Protein AF-A0A1H5YKU5-F1 (afdb_monomer)

Sequence (105 aa):
MTMQFNPIFKSESGEYTALQKDQQIGLIFRHAEIKSGDLDQNVKSKHAFIVLNSEGEKIAEIAFSNWDFSPYAFQTPNGIYFPIVDQLWEDQVPNTRMDFSKINP

Structure (mmCIF, N/CA/C/O backbone):
data_AF-A0A1H5YKU5-F1
#
_entry.id   AF-A0A1H5YKU5-F1
#
loop_
_atom_site.group_PDB
_atom_site.id
_atom_site.type_symbol
_atom_site.label_atom_id
_atom_site.label_alt_id
_atom_site.label_comp_id
_atom_site.label_asym_id
_atom_site.label_entity_id
_atom_site.label_seq_id
_atom_site.pdbx_PDB_ins_code
_atom_site.Cartn_x
_atom_site.Cartn_y
_atom_site.Cartn_z
_atom_site.occupancy
_atom_site.B_iso_or_equiv
_atom_site.auth_seq_id
_atom_site.auth_comp_id
_atom_site.auth_asym_id
_atom_site.auth_atom_id
_atom_site.pdbx_PDB_model_num
ATOM 1 N N . MET A 1 1 ? 2.036 -12.040 -8.798 1.00 53.62 1 MET A N 1
ATOM 2 C CA . MET A 1 1 ? 2.682 -12.015 -7.466 1.00 53.62 1 MET A CA 1
ATOM 3 C C . MET A 1 1 ? 1.755 -11.263 -6.518 1.00 53.62 1 MET A C 1
ATOM 5 O O . MET A 1 1 ? 1.020 -10.410 -7.004 1.00 53.62 1 MET A O 1
ATOM 9 N N . THR A 1 2 ? 1.725 -11.608 -5.230 1.00 50.47 2 THR A N 1
ATOM 10 C CA . THR A 1 2 ? 0.767 -11.048 -4.260 1.00 50.47 2 THR A CA 1
ATOM 11 C C . THR A 1 2 ? 1.522 -10.568 -3.028 1.00 50.47 2 THR A C 1
ATOM 13 O O . THR A 1 2 ? 2.305 -11.334 -2.466 1.00 50.47 2 THR A O 1
ATOM 16 N N . MET A 1 3 ? 1.297 -9.321 -2.608 1.00 52.69 3 MET A N 1
ATOM 17 C CA . MET A 1 3 ? 1.915 -8.760 -1.404 1.00 52.69 3 MET A CA 1
ATOM 18 C C . MET A 1 3 ? 1.010 -9.001 -0.193 1.00 52.69 3 MET A C 1
ATOM 20 O O . MET A 1 3 ? -0.186 -8.708 -0.248 1.00 52.69 3 MET A O 1
ATOM 24 N N . GLN A 1 4 ? 1.572 -9.553 0.884 1.00 57.66 4 GLN A N 1
ATOM 25 C CA . GLN A 1 4 ? 0.831 -9.863 2.109 1.00 57.66 4 GLN A CA 1
ATOM 26 C C . GLN A 1 4 ? 1.047 -8.787 3.175 1.00 57.66 4 GLN A C 1
ATOM 28 O O . GLN A 1 4 ? 2.178 -8.379 3.433 1.00 57.66 4 GLN A O 1
ATOM 33 N N . PHE A 1 5 ? -0.041 -8.371 3.824 1.00 51.38 5 PHE A N 1
ATOM 34 C CA . PHE A 1 5 ? -0.013 -7.422 4.934 1.00 51.38 5 PHE A CA 1
ATOM 35 C C . PHE A 1 5 ? 0.544 -8.028 6.227 1.00 51.38 5 PHE A C 1
ATOM 37 O O . PHE A 1 5 ? 0.233 -9.171 6.572 1.00 51.38 5 PHE A O 1
ATOM 44 N N . ASN A 1 6 ? 1.318 -7.228 6.970 1.00 50.84 6 ASN A N 1
ATOM 45 C CA . ASN A 1 6 ? 1.777 -7.547 8.320 1.00 50.84 6 ASN A CA 1
ATOM 46 C C . ASN A 1 6 ? 1.154 -6.560 9.332 1.00 50.84 6 ASN A C 1
ATOM 48 O O . ASN A 1 6 ? 1.546 -5.396 9.368 1.00 50.84 6 ASN A O 1
ATOM 52 N N . PRO A 1 7 ? 0.206 -6.986 10.181 1.00 44.84 7 PRO A N 1
ATOM 53 C CA . PRO A 1 7 ? -0.488 -6.082 11.100 1.00 44.84 7 PRO A CA 1
ATOM 54 C C . PRO A 1 7 ? 0.376 -5.578 12.275 1.00 44.84 7 PRO A C 1
ATOM 56 O O . PRO A 1 7 ? -0.060 -4.692 13.004 1.00 44.84 7 PRO A O 1
ATOM 59 N N . ILE A 1 8 ? 1.595 -6.102 12.476 1.00 48.88 8 ILE A N 1
ATOM 60 C CA . ILE A 1 8 ? 2.419 -5.846 13.678 1.00 48.88 8 ILE A CA 1
ATOM 61 C C . ILE A 1 8 ? 3.703 -5.063 13.350 1.00 48.88 8 ILE A C 1
ATOM 63 O O . ILE A 1 8 ? 4.742 -5.254 13.981 1.00 48.88 8 ILE A O 1
ATOM 67 N N . PHE A 1 9 ? 3.681 -4.175 12.355 1.00 46.09 9 PHE A N 1
ATOM 68 C CA . PHE A 1 9 ? 4.813 -3.273 12.130 1.00 46.09 9 PHE A CA 1
ATOM 69 C C . PHE A 1 9 ? 4.644 -1.978 12.947 1.00 46.09 9 PHE A C 1
ATOM 71 O O . PHE A 1 9 ? 3.645 -1.265 12.824 1.00 46.09 9 PHE A O 1
ATOM 78 N N . LYS A 1 10 ? 5.614 -1.700 13.828 1.00 44.53 10 LYS A N 1
ATOM 79 C CA . LYS A 1 10 ? 5.779 -0.428 14.548 1.00 44.53 10 LYS A CA 1
ATOM 80 C C . LYS A 1 10 ? 7.000 0.279 13.963 1.00 44.53 10 LYS A C 1
ATOM 82 O O . LYS A 1 10 ? 8.120 -0.058 14.336 1.00 44.53 10 LYS A O 1
ATOM 87 N N . SER A 1 11 ? 6.799 1.223 13.048 1.00 51.69 11 SER A N 1
ATOM 88 C CA . SER A 1 11 ? 7.860 2.146 12.635 1.00 51.69 11 SER A CA 1
ATOM 89 C C . SER A 1 11 ? 7.831 3.404 13.505 1.00 51.69 11 SER A C 1
ATOM 91 O O . SER A 1 11 ? 6.765 3.914 13.850 1.00 51.69 11 SER A O 1
ATOM 93 N N . GLU A 1 12 ? 9.014 3.920 13.837 1.00 49.91 12 GLU A N 1
ATOM 94 C CA . GLU A 1 12 ? 9.193 5.330 14.185 1.00 49.91 12 GLU A CA 1
ATOM 95 C C . GLU A 1 12 ? 8.965 6.123 12.888 1.00 49.91 12 GLU A C 1
ATOM 97 O O . GLU A 1 12 ? 9.591 5.843 11.863 1.00 49.91 12 GLU A O 1
ATOM 102 N N . SER A 1 13 ? 7.953 6.987 12.854 1.00 50.53 13 SER A N 1
ATOM 103 C CA . SER A 1 13 ? 7.454 7.577 11.606 1.00 50.53 13 SER A CA 1
ATOM 104 C C . SER A 1 13 ? 8.337 8.729 11.117 1.00 50.53 13 SER A C 1
ATOM 106 O O . SER A 1 13 ? 8.630 9.638 11.893 1.00 50.53 13 SER A O 1
ATOM 108 N N . GLY A 1 14 ? 8.687 8.735 9.825 1.00 61.16 14 GLY A N 1
ATOM 109 C CA . GLY A 1 14 ? 9.157 9.935 9.121 1.00 61.16 14 GLY A CA 1
ATOM 110 C C . GLY A 1 14 ? 7.998 10.738 8.504 1.00 61.16 14 GLY A C 1
ATOM 111 O O . GLY A 1 14 ? 6.922 10.824 9.095 1.00 61.16 14 GLY A O 1
ATOM 112 N N . GLU A 1 15 ? 8.216 11.389 7.358 1.00 71.50 15 GLU A N 1
ATOM 113 C CA . GLU A 1 15 ? 7.244 12.319 6.756 1.00 71.50 15 GLU A CA 1
ATOM 114 C C . GLU A 1 15 ? 6.095 11.595 6.038 1.00 71.50 15 GLU A C 1
ATOM 116 O O . GLU A 1 15 ? 6.292 10.589 5.359 1.00 71.50 15 GLU A O 1
ATOM 121 N N . TYR A 1 16 ? 4.876 12.124 6.167 1.00 78.44 16 TYR A N 1
ATOM 122 C CA . TYR A 1 16 ? 3.717 11.649 5.412 1.00 78.44 16 TYR A CA 1
ATOM 123 C C . TYR A 1 16 ? 3.609 12.393 4.087 1.00 78.44 16 TYR A C 1
ATOM 125 O O . TYR A 1 16 ? 3.573 13.621 4.070 1.00 78.44 16 TYR A O 1
ATOM 133 N N . THR A 1 17 ? 3.485 11.648 2.998 1.00 76.75 17 THR A N 1
ATOM 134 C CA . THR A 1 17 ? 3.661 12.173 1.635 1.00 76.75 17 THR A CA 1
ATOM 135 C C . THR A 1 17 ? 2.413 12.040 0.772 1.00 76.75 17 THR A C 1
ATOM 137 O O . THR A 1 17 ? 2.188 12.878 -0.097 1.00 76.75 17 THR A O 1
ATOM 140 N N . ALA A 1 18 ? 1.564 11.038 1.018 1.00 79.75 18 ALA A N 1
ATOM 141 C CA . ALA A 1 18 ? 0.311 10.877 0.284 1.00 79.75 18 ALA A CA 1
ATOM 142 C C . ALA A 1 18 ? -0.804 10.264 1.138 1.00 79.75 18 ALA A C 1
ATOM 144 O O . ALA A 1 18 ? -0.559 9.493 2.069 1.00 79.75 18 ALA A O 1
ATOM 145 N N . LEU A 1 19 ? -2.047 10.599 0.789 1.00 85.31 19 LEU A N 1
ATOM 146 C CA . LEU A 1 19 ? -3.260 10.038 1.374 1.00 85.31 19 LEU A CA 1
ATOM 147 C C . LEU A 1 19 ? -4.261 9.745 0.255 1.00 85.31 19 LEU A C 1
ATOM 149 O O . LEU A 1 19 ? -4.613 10.637 -0.514 1.00 85.31 19 LEU A O 1
ATOM 153 N N . GLN A 1 20 ? -4.740 8.509 0.184 1.00 84.69 20 GLN A N 1
ATOM 154 C CA . GLN A 1 20 ? -5.661 8.051 -0.846 1.00 84.69 20 GLN A CA 1
ATOM 155 C C . GLN A 1 20 ? -6.774 7.223 -0.214 1.00 84.69 20 GLN A C 1
ATOM 157 O O . GLN A 1 20 ? -6.515 6.246 0.478 1.00 84.69 20 GLN A O 1
ATOM 162 N N . LYS A 1 21 ? -8.029 7.590 -0.470 1.00 84.12 21 LYS A N 1
ATOM 163 C CA . LYS A 1 21 ? -9.186 6.782 -0.074 1.00 84.12 21 LYS A CA 1
ATOM 164 C C . LYS A 1 21 ? -9.581 5.861 -1.219 1.00 84.12 21 LYS A C 1
ATOM 166 O O . LYS A 1 21 ? -9.674 6.301 -2.363 1.00 84.12 21 LYS A O 1
ATOM 171 N N . ASP A 1 22 ? -9.823 4.599 -0.913 1.00 78.94 22 ASP A N 1
ATOM 172 C CA . ASP A 1 22 ? -10.482 3.668 -1.813 1.00 78.94 22 ASP A CA 1
ATOM 173 C C . ASP A 1 22 ? -11.998 3.808 -1.693 1.00 78.94 22 ASP A C 1
ATOM 175 O O . ASP A 1 22 ? -12.577 3.705 -0.610 1.00 78.94 22 ASP A O 1
ATOM 179 N N . GLN A 1 23 ? -12.638 4.115 -2.819 1.00 78.44 23 GLN A N 1
ATOM 180 C CA . GLN A 1 23 ? -14.079 4.358 -2.866 1.00 78.44 23 GLN A CA 1
ATOM 181 C C . GLN A 1 23 ? -14.904 3.066 -2.906 1.00 78.44 23 GLN A C 1
ATOM 183 O O . GLN A 1 23 ? -16.103 3.118 -2.650 1.00 78.44 23 GLN A O 1
ATOM 188 N N . GLN A 1 24 ? -14.290 1.925 -3.223 1.00 76.88 24 GLN A N 1
ATOM 189 C CA . GLN A 1 24 ? -14.974 0.644 -3.387 1.00 76.88 24 GLN A CA 1
ATOM 190 C C . GLN A 1 24 ? -14.981 -0.169 -2.095 1.00 76.88 24 GLN A C 1
ATOM 192 O O . GLN A 1 24 ? -16.026 -0.678 -1.704 1.00 76.88 24 GLN A O 1
ATOM 197 N N . ILE A 1 25 ? -13.833 -0.268 -1.423 1.00 76.44 25 ILE A N 1
ATOM 198 C CA . ILE A 1 25 ? -13.678 -1.016 -0.166 1.00 76.44 25 ILE A CA 1
ATOM 199 C C . ILE A 1 25 ? -13.656 -0.112 1.071 1.00 76.44 25 ILE A C 1
ATOM 201 O O . ILE A 1 25 ? -13.605 -0.607 2.192 1.00 76.44 25 ILE A O 1
ATOM 205 N N . GLY A 1 26 ? -13.691 1.213 0.895 1.00 81.38 26 GLY A N 1
ATOM 206 C CA . GLY A 1 26 ? -13.790 2.175 1.997 1.00 81.38 26 GLY A CA 1
ATOM 207 C C . GLY A 1 26 ? -12.521 2.330 2.842 1.00 81.38 26 GLY A C 1
ATOM 208 O O . GLY A 1 26 ? -12.557 3.037 3.850 1.00 81.38 26 GLY A O 1
ATOM 209 N N . LEU A 1 27 ? -11.410 1.709 2.437 1.00 84.38 27 LEU A N 1
ATOM 210 C CA . LEU A 1 27 ? -10.122 1.806 3.120 1.00 84.38 27 LEU A CA 1
ATOM 211 C C . LEU A 1 27 ? -9.385 3.096 2.758 1.00 84.38 27 LEU A C 1
ATOM 213 O O . LEU A 1 27 ? -9.558 3.660 1.679 1.00 84.38 27 LEU A O 1
ATOM 217 N N . ILE A 1 28 ? -8.523 3.551 3.658 1.00 86.69 28 ILE A N 1
ATOM 218 C CA . ILE A 1 28 ? -7.679 4.726 3.459 1.00 86.69 28 ILE A CA 1
ATOM 219 C C . ILE A 1 28 ? -6.220 4.283 3.489 1.00 86.69 28 ILE A C 1
ATOM 221 O O . ILE A 1 28 ? -5.778 3.617 4.417 1.00 86.69 28 ILE A O 1
ATOM 225 N N . PHE A 1 29 ? -5.462 4.688 2.480 1.00 84.38 29 PHE A N 1
ATOM 226 C CA . PHE A 1 29 ? -4.045 4.409 2.316 1.00 84.38 29 PHE A CA 1
ATOM 227 C C . PHE A 1 29 ? -3.270 5.680 2.580 1.00 84.38 29 PHE A C 1
ATOM 229 O O . PHE A 1 29 ? -3.486 6.702 1.930 1.00 84.38 29 PHE A O 1
ATOM 236 N N . ARG A 1 30 ? -2.352 5.619 3.532 1.00 85.94 30 ARG A N 1
ATOM 237 C CA . ARG A 1 30 ? -1.443 6.712 3.833 1.00 85.94 30 ARG A CA 1
ATOM 238 C C . ARG A 1 30 ? -0.026 6.263 3.541 1.00 85.94 30 ARG A C 1
ATOM 240 O O . ARG A 1 30 ? 0.446 5.291 4.124 1.00 85.94 30 ARG A O 1
ATOM 247 N N . HIS A 1 31 ? 0.636 6.968 2.636 1.00 85.56 31 HIS A N 1
ATOM 248 C CA . HIS A 1 31 ? 2.048 6.763 2.350 1.00 85.56 31 HIS A CA 1
ATOM 249 C C . HIS A 1 31 ? 2.888 7.539 3.365 1.00 85.56 31 HIS A C 1
ATOM 251 O O . HIS A 1 31 ? 2.604 8.703 3.670 1.00 85.56 31 HIS A O 1
ATOM 257 N N . ALA A 1 32 ? 3.896 6.867 3.906 1.00 82.06 32 ALA A N 1
ATOM 258 C CA . ALA A 1 32 ? 4.884 7.433 4.804 1.00 82.06 32 ALA A CA 1
ATOM 259 C C . ALA A 1 32 ? 6.290 7.113 4.293 1.00 82.06 32 ALA A C 1
ATOM 261 O O . ALA A 1 32 ? 6.571 5.993 3.862 1.00 82.06 32 ALA A O 1
ATOM 262 N N . GLU A 1 33 ? 7.181 8.089 4.376 1.00 80.38 33 GLU A N 1
ATOM 263 C CA . GLU A 1 33 ? 8.616 7.896 4.223 1.00 80.38 33 GLU A CA 1
ATOM 264 C C . GLU A 1 33 ? 9.227 7.721 5.605 1.00 80.38 33 GLU A C 1
ATOM 266 O O . GLU A 1 33 ? 9.105 8.583 6.471 1.00 80.38 33 GLU A O 1
ATOM 271 N N . ILE A 1 34 ? 9.880 6.591 5.838 1.00 74.94 34 ILE A N 1
ATOM 272 C CA . ILE A 1 34 ? 10.553 6.294 7.095 1.00 74.94 34 ILE A CA 1
ATOM 273 C C . ILE A 1 34 ? 11.974 6.833 6.968 1.00 74.94 34 ILE A C 1
ATOM 275 O O . ILE A 1 34 ? 12.822 6.249 6.288 1.00 74.94 34 ILE A O 1
ATOM 279 N N . LYS A 1 35 ? 12.236 7.962 7.633 1.00 63.38 35 LYS A N 1
ATOM 280 C CA . LYS A 1 35 ? 13.593 8.498 7.753 1.00 63.38 35 LYS A CA 1
ATOM 281 C C . LYS A 1 35 ? 14.413 7.507 8.576 1.00 63.38 35 LYS A C 1
ATOM 283 O O . LYS A 1 35 ? 14.044 7.168 9.697 1.00 63.38 35 LYS A O 1
ATOM 288 N N . SER A 1 36 ? 15.501 7.005 8.000 1.00 58.03 36 SER A N 1
ATOM 289 C CA . SER A 1 36 ? 16.448 6.113 8.667 1.00 58.03 36 SER A CA 1
ATOM 290 C C . SER A 1 36 ? 17.158 6.889 9.778 1.00 58.03 36 SER A C 1
ATOM 292 O O . SER A 1 36 ? 18.173 7.531 9.532 1.00 58.03 36 SER A O 1
ATOM 294 N N . GLY A 1 37 ? 16.579 6.879 10.980 1.00 49.78 37 GLY A N 1
ATOM 295 C CA . GLY A 1 37 ? 17.077 7.648 12.121 1.00 49.78 37 GLY A CA 1
ATOM 296 C C . GLY A 1 37 ? 18.470 7.239 12.601 1.00 49.78 37 GLY A C 1
ATOM 297 O O . GLY A 1 37 ? 19.169 8.092 13.113 1.00 49.78 37 GLY A O 1
ATOM 298 N N . ASP A 1 38 ? 18.888 5.984 12.400 1.00 44.94 38 ASP A N 1
ATOM 299 C CA . ASP A 1 38 ? 20.211 5.475 12.822 1.00 44.94 38 ASP A CA 1
ATOM 300 C C . ASP A 1 38 ? 20.571 4.123 12.159 1.00 44.94 38 ASP A C 1
ATOM 302 O O . ASP A 1 38 ? 21.376 3.335 12.655 1.00 44.94 38 ASP A O 1
ATOM 306 N N . LEU A 1 39 ? 19.944 3.795 11.028 1.00 46.25 39 LEU A N 1
ATOM 307 C CA . LEU A 1 39 ? 20.166 2.523 10.337 1.00 46.25 39 LEU A CA 1
ATOM 308 C C . LEU A 1 39 ? 21.088 2.760 9.148 1.00 46.25 39 LEU A C 1
ATOM 310 O O . LEU A 1 39 ? 20.690 3.487 8.247 1.00 46.25 39 LEU A O 1
ATOM 314 N N . ASP A 1 40 ? 22.283 2.159 9.214 1.00 42.31 40 ASP A N 1
ATOM 315 C CA . ASP A 1 40 ? 23.304 1.955 8.173 1.00 42.31 40 ASP A CA 1
ATOM 316 C C . ASP A 1 40 ? 23.099 2.741 6.867 1.00 42.31 40 ASP A C 1
ATOM 318 O O . ASP A 1 40 ? 22.100 2.566 6.179 1.00 42.31 40 ASP A O 1
ATOM 322 N N . GLN A 1 41 ? 24.107 3.493 6.419 1.00 47.81 41 GLN A N 1
ATOM 323 C CA . GLN A 1 41 ? 24.076 4.263 5.157 1.00 47.81 41 GLN A CA 1
ATOM 324 C C . GLN A 1 41 ? 23.802 3.417 3.886 1.00 47.81 41 GLN A C 1
ATOM 326 O O . GLN A 1 41 ? 23.636 3.966 2.801 1.00 47.81 41 GLN A O 1
ATOM 331 N N . ASN A 1 42 ? 23.715 2.090 4.019 1.00 47.03 42 ASN A N 1
ATOM 332 C CA . ASN A 1 42 ? 23.297 1.138 2.989 1.00 47.03 42 ASN A CA 1
ATOM 333 C C . ASN A 1 42 ? 21.793 0.786 3.017 1.00 47.03 42 ASN A C 1
ATOM 335 O O . ASN A 1 42 ? 21.328 -0.022 2.209 1.00 47.03 42 ASN A O 1
ATOM 339 N N . VAL A 1 43 ? 21.008 1.345 3.942 1.00 48.34 43 VAL A N 1
ATOM 340 C CA . VAL A 1 43 ? 19.578 1.060 4.069 1.00 48.34 43 VAL A CA 1
ATOM 341 C C . VAL A 1 43 ? 18.793 1.990 3.149 1.00 48.34 43 VAL A C 1
ATOM 343 O O . VAL A 1 43 ? 18.495 3.135 3.472 1.00 48.34 43 VAL A O 1
ATOM 346 N N . LYS A 1 44 ? 18.468 1.430 1.981 1.00 53.44 44 LYS A N 1
ATOM 347 C CA . LYS A 1 44 ? 17.416 1.828 1.035 1.00 53.44 44 LYS A CA 1
ATOM 348 C C . LYS A 1 44 ? 16.290 2.627 1.708 1.00 53.44 44 LYS A C 1
ATOM 350 O O . LYS A 1 44 ? 15.819 2.212 2.768 1.00 53.44 44 LYS A O 1
ATOM 355 N N . SER A 1 45 ? 15.800 3.689 1.062 1.00 58.56 45 SER A N 1
ATOM 356 C CA . SER A 1 45 ? 14.627 4.439 1.528 1.00 58.56 45 SER A CA 1
ATOM 357 C C . SER A 1 45 ? 13.505 3.471 1.901 1.00 58.56 45 SER A C 1
ATOM 359 O O . SER A 1 45 ? 13.024 2.698 1.064 1.00 58.56 45 SER A O 1
ATOM 361 N N . LYS A 1 46 ? 13.149 3.458 3.188 1.00 73.88 46 LYS A N 1
ATOM 362 C CA . LYS A 1 46 ? 12.054 2.648 3.712 1.00 73.88 46 LYS A CA 1
ATOM 363 C C . LYS A 1 46 ? 10.793 3.481 3.593 1.00 73.88 46 LYS A C 1
ATOM 365 O O . LYS A 1 46 ? 10.695 4.557 4.164 1.00 73.88 46 LYS A O 1
ATOM 370 N N . HIS A 1 47 ? 9.837 2.988 2.838 1.00 80.25 47 HIS A N 1
ATOM 371 C CA . HIS A 1 47 ? 8.510 3.558 2.736 1.00 80.25 47 HIS A CA 1
ATOM 372 C C . HIS A 1 47 ? 7.533 2.655 3.475 1.00 80.25 47 HIS A C 1
ATOM 374 O O . H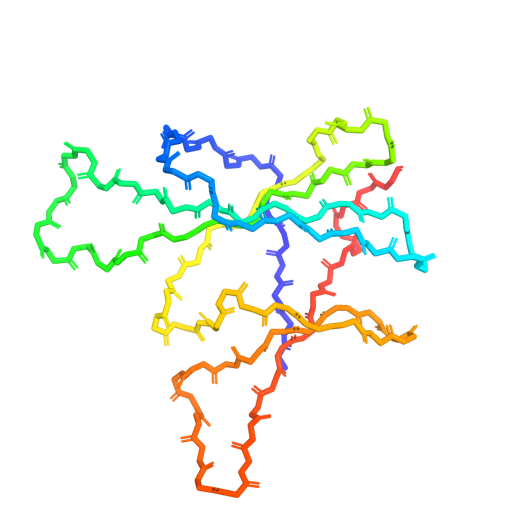IS A 1 47 ? 7.817 1.478 3.702 1.00 80.25 47 HIS A O 1
ATOM 380 N N . ALA A 1 48 ? 6.37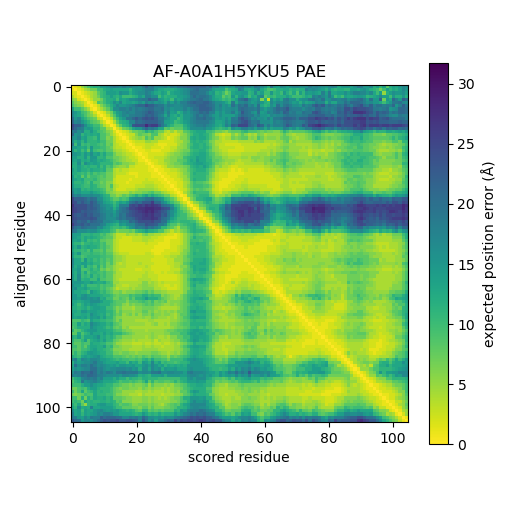8 3.193 3.842 1.00 80.31 48 ALA A N 1
ATOM 381 C CA . ALA A 1 48 ? 5.287 2.393 4.355 1.00 80.31 48 ALA A CA 1
ATOM 382 C C . ALA A 1 48 ? 3.933 2.840 3.812 1.00 80.31 48 ALA A C 1
ATOM 384 O O . ALA A 1 48 ? 3.694 4.029 3.596 1.00 80.31 48 ALA A O 1
ATOM 385 N N . PHE A 1 49 ? 3.040 1.872 3.615 1.00 81.75 49 PHE A N 1
ATOM 386 C CA . PHE A 1 49 ? 1.611 2.110 3.478 1.00 81.75 49 PHE A CA 1
ATOM 387 C C . PHE A 1 49 ? 0.931 1.767 4.785 1.00 81.75 49 PHE A C 1
ATOM 389 O O . PHE A 1 49 ? 0.919 0.612 5.206 1.00 81.75 49 PHE A O 1
ATOM 396 N N . ILE A 1 50 ? 0.336 2.774 5.402 1.00 85.19 50 ILE A N 1
ATOM 397 C CA . ILE A 1 50 ? -0.554 2.609 6.538 1.00 85.19 50 ILE A CA 1
ATOM 398 C C . ILE A 1 50 ? -1.965 2.480 5.979 1.00 85.19 50 ILE A C 1
ATOM 400 O O . ILE A 1 50 ? -2.412 3.336 5.213 1.00 85.19 50 ILE A O 1
ATOM 404 N N . VAL A 1 51 ? -2.653 1.411 6.361 1.00 84.38 51 VAL A N 1
ATOM 405 C CA . VAL A 1 51 ? -4.041 1.170 5.972 1.00 84.38 51 VAL A CA 1
ATOM 406 C C . VAL A 1 51 ? -4.931 1.487 7.150 1.00 84.38 51 VAL A C 1
ATOM 408 O O . VAL A 1 51 ? -4.737 0.957 8.247 1.00 84.38 51 VAL A O 1
ATOM 411 N N . LEU A 1 52 ? -5.896 2.362 6.903 1.00 86.50 52 LEU A N 1
ATOM 412 C CA . LEU A 1 52 ? -6.906 2.764 7.860 1.00 86.50 52 LEU A CA 1
ATOM 413 C C . LEU A 1 52 ? -8.283 2.290 7.393 1.00 86.50 52 LEU A C 1
ATOM 415 O O . LEU A 1 52 ? -8.549 2.229 6.188 1.00 86.50 52 LEU A O 1
ATOM 419 N N . ASN A 1 53 ? -9.164 1.987 8.341 1.00 87.50 53 ASN A N 1
ATOM 420 C CA . ASN A 1 53 ? -10.585 1.803 8.058 1.00 87.50 53 ASN A CA 1
ATOM 421 C C . ASN A 1 53 ? -11.276 3.160 7.797 1.00 87.50 53 ASN A C 1
ATOM 423 O O . ASN A 1 53 ? -10.651 4.226 7.825 1.00 87.50 53 ASN A O 1
ATOM 427 N N . SER A 1 54 ? -12.586 3.136 7.542 1.00 85.38 54 SER A N 1
ATOM 428 C CA . SER A 1 54 ? -13.380 4.346 7.289 1.00 85.38 54 SER A CA 1
ATOM 429 C C . SER A 1 54 ? -13.461 5.30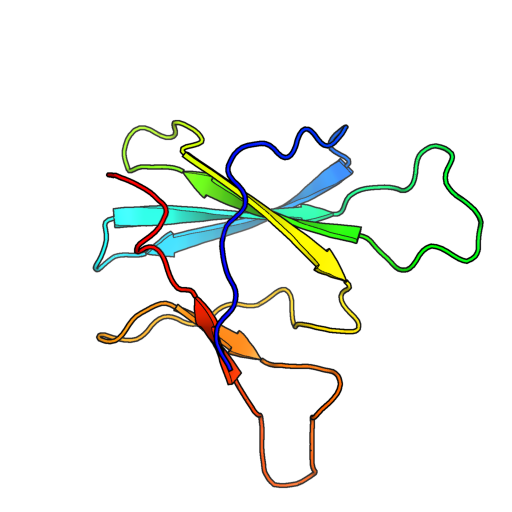4 8.480 1.00 85.38 54 SER A C 1
ATOM 431 O O . SER A 1 54 ? -13.795 6.473 8.291 1.00 85.38 54 SER A O 1
ATOM 433 N N . GLU A 1 55 ? -13.159 4.819 9.683 1.00 89.12 55 GLU A N 1
ATOM 434 C CA . GLU A 1 55 ? -13.141 5.586 10.932 1.00 89.12 55 GLU A CA 1
ATOM 435 C C . GLU A 1 55 ? -11.761 6.213 11.200 1.00 89.12 55 GLU A C 1
ATOM 437 O O . GLU A 1 55 ? -11.600 7.012 12.120 1.00 89.12 55 GLU A O 1
ATOM 442 N N . GLY A 1 56 ? -10.767 5.916 10.353 1.00 84.06 56 GLY A N 1
ATOM 443 C CA . GLY A 1 56 ? -9.399 6.412 10.484 1.00 84.06 56 GLY A CA 1
ATOM 444 C C . GLY A 1 56 ? -8.526 5.578 11.422 1.00 84.06 56 GLY A C 1
ATOM 445 O O . GLY A 1 56 ? -7.383 5.958 11.683 1.00 84.06 56 GLY A O 1
ATOM 446 N N . GLU A 1 57 ? -9.019 4.438 11.904 1.00 87.75 57 GLU A N 1
ATOM 447 C CA . GLU A 1 57 ? -8.244 3.526 12.735 1.00 87.75 57 GLU A CA 1
ATOM 448 C C . GLU A 1 57 ? -7.262 2.737 11.878 1.00 87.75 57 GLU A C 1
ATOM 450 O O . GLU A 1 57 ? -7.618 2.194 10.831 1.00 87.75 57 GLU A O 1
ATOM 455 N N . LYS A 1 58 ? -6.014 2.646 12.336 1.00 85.56 58 LYS A N 1
ATOM 456 C CA . LYS A 1 58 ? -4.984 1.849 11.673 1.00 85.56 58 LYS A CA 1
ATOM 457 C C . LYS A 1 58 ? -5.280 0.363 11.843 1.00 85.56 58 LYS A C 1
ATOM 459 O O . LYS A 1 58 ? -5.181 -0.160 12.948 1.00 85.56 58 LYS A O 1
ATOM 464 N 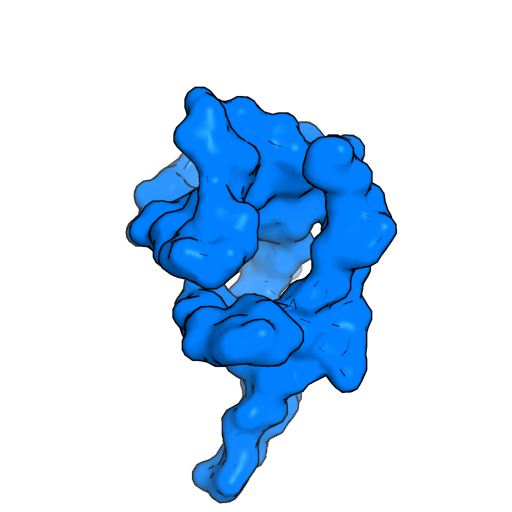N . ILE A 1 59 ? -5.528 -0.314 10.727 1.00 84.31 59 ILE A N 1
ATOM 465 C CA . ILE A 1 59 ? -5.776 -1.760 10.690 1.00 84.31 59 ILE A CA 1
ATOM 466 C C . ILE A 1 59 ? -4.569 -2.548 10.174 1.00 84.31 59 ILE A C 1
ATOM 468 O O . ILE A 1 59 ? -4.435 -3.733 10.474 1.00 84.31 59 ILE A O 1
ATOM 472 N N . ALA A 1 60 ? -3.662 -1.908 9.424 1.00 79.56 60 ALA A N 1
ATOM 473 C CA . ALA A 1 60 ? -2.435 -2.552 8.965 1.00 79.56 60 ALA A CA 1
ATOM 474 C C . ALA A 1 60 ? -1.332 -1.558 8.570 1.00 79.56 60 ALA A C 1
ATOM 476 O O . ALA A 1 60 ? -1.575 -0.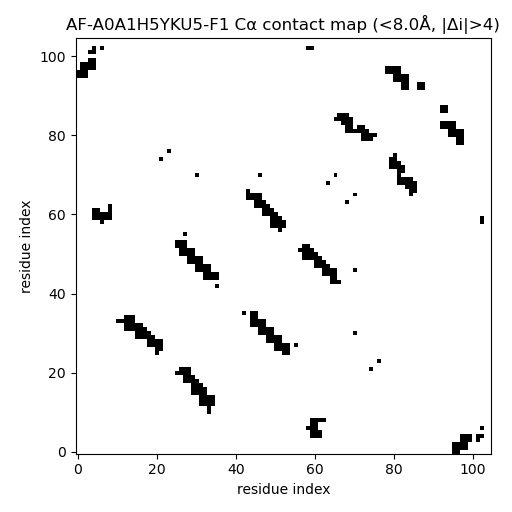366 8.375 1.00 79.56 60 ALA A O 1
ATOM 477 N N . GLU A 1 61 ? -0.108 -2.067 8.417 1.00 79.69 61 GLU A N 1
ATOM 478 C CA . GLU A 1 61 ? 1.018 -1.341 7.831 1.00 79.69 61 GLU A CA 1
ATOM 479 C C . GLU A 1 61 ? 1.881 -2.282 6.983 1.00 79.69 61 GLU A C 1
ATOM 481 O O . GLU A 1 61 ? 2.146 -3.416 7.372 1.00 79.69 61 GLU A O 1
ATOM 486 N N . ILE A 1 62 ? 2.334 -1.818 5.822 1.00 77.06 62 ILE A N 1
ATOM 487 C CA . ILE A 1 62 ? 3.332 -2.516 5.008 1.00 77.06 62 ILE A CA 1
ATOM 488 C C . ILE A 1 62 ? 4.520 -1.601 4.835 1.00 77.06 62 ILE A C 1
ATOM 490 O O . ILE A 1 62 ? 4.375 -0.552 4.220 1.00 77.06 62 ILE A O 1
ATOM 494 N N . ALA A 1 63 ? 5.689 -2.040 5.289 1.00 78.00 63 ALA A N 1
ATOM 495 C CA . ALA A 1 63 ? 6.951 -1.431 4.906 1.00 78.00 63 ALA A CA 1
ATOM 496 C C . ALA A 1 63 ? 7.435 -1.998 3.561 1.00 78.00 63 ALA A C 1
ATOM 498 O O . ALA A 1 63 ? 7.324 -3.198 3.306 1.00 78.00 63 ALA A O 1
ATOM 499 N N . PHE A 1 64 ? 7.991 -1.141 2.714 1.00 75.25 64 PHE A N 1
ATOM 500 C CA . PHE A 1 64 ? 8.534 -1.493 1.407 1.00 75.25 64 PHE A CA 1
ATOM 501 C C . PHE A 1 64 ? 9.714 -0.588 1.044 1.00 75.25 64 PHE A C 1
ATOM 503 O O . PHE A 1 64 ? 9.908 0.465 1.651 1.00 75.25 64 PHE A O 1
ATOM 510 N N . SER A 1 65 ? 10.519 -0.986 0.059 1.00 75.56 65 SER A N 1
ATOM 511 C CA . SER A 1 65 ? 11.518 -0.101 -0.540 1.00 75.56 65 SER A CA 1
ATOM 512 C C . SER A 1 65 ? 10.990 0.493 -1.844 1.00 75.56 65 SER A C 1
ATOM 514 O O . SER A 1 65 ? 10.312 -0.195 -2.605 1.00 75.56 65 SER A O 1
ATOM 516 N N . ASN A 1 66 ? 11.344 1.746 -2.142 1.00 71.81 66 ASN A N 1
ATOM 517 C CA . ASN A 1 66 ? 11.063 2.384 -3.438 1.00 71.81 66 ASN A CA 1
ATOM 518 C C . ASN A 1 66 ? 11.762 1.712 -4.631 1.00 71.81 66 ASN A C 1
ATOM 520 O O . ASN A 1 66 ? 11.422 1.993 -5.776 1.00 71.81 66 ASN A O 1
ATOM 524 N N . TRP A 1 67 ? 12.732 0.837 -4.367 1.00 71.75 67 TRP A N 1
ATOM 525 C CA . TRP A 1 67 ? 13.357 -0.010 -5.381 1.00 71.75 67 TRP A CA 1
ATOM 526 C C . TRP A 1 67 ? 12.478 -1.196 -5.770 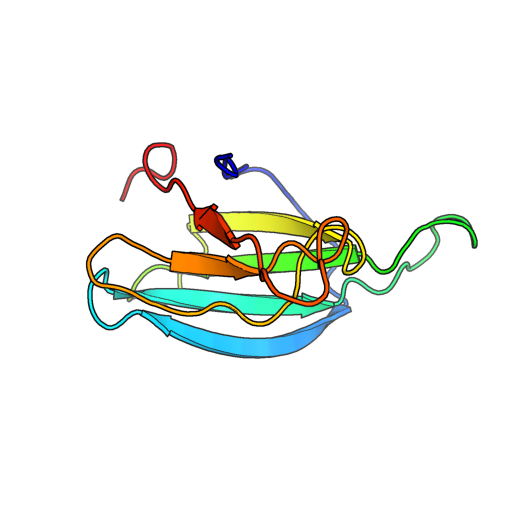1.00 71.75 67 TRP A C 1
ATOM 528 O O . TRP A 1 67 ? 12.559 -1.667 -6.898 1.00 71.75 67 TRP A O 1
ATOM 538 N N . ASP A 1 68 ? 11.636 -1.658 -4.846 1.00 73.38 68 ASP A N 1
ATOM 539 C CA . ASP A 1 68 ? 10.788 -2.826 -5.059 1.00 73.38 68 ASP A CA 1
ATOM 540 C C . ASP A 1 68 ? 9.441 -2.385 -5.661 1.00 73.38 68 ASP A C 1
ATOM 542 O O . ASP A 1 68 ? 8.949 -2.973 -6.625 1.00 73.38 68 ASP A O 1
ATOM 546 N N . PHE A 1 69 ? 8.858 -1.294 -5.143 1.00 76.00 69 PHE A N 1
ATOM 547 C CA . PHE A 1 69 ? 7.536 -0.813 -5.552 1.00 76.00 69 PHE A CA 1
ATOM 548 C C . PHE A 1 69 ? 7.464 0.706 -5.661 1.00 76.00 69 PHE A C 1
ATOM 550 O O . PHE A 1 69 ? 8.069 1.444 -4.881 1.00 76.00 69 PHE A O 1
ATOM 557 N N . SER A 1 70 ? 6.637 1.173 -6.594 1.00 78.00 70 SER A N 1
ATOM 558 C CA . SER A 1 70 ? 6.273 2.582 -6.681 1.00 78.00 70 SER A CA 1
ATOM 559 C C . SER A 1 70 ? 5.387 2.963 -5.489 1.00 78.00 70 SER A C 1
ATOM 561 O O . SER A 1 70 ? 4.470 2.209 -5.147 1.00 78.00 70 SER A O 1
ATOM 563 N N . PRO A 1 71 ? 5.588 4.146 -4.878 1.00 73.06 71 PRO A N 1
ATOM 564 C CA . PRO A 1 71 ? 4.716 4.642 -3.815 1.00 73.06 71 PRO A CA 1
ATOM 565 C C . PRO A 1 71 ? 3.317 5.040 -4.320 1.00 73.06 71 PRO A C 1
ATOM 567 O O . PRO A 1 71 ? 2.434 5.352 -3.522 1.00 73.06 71 PRO A O 1
ATOM 570 N N . TYR A 1 72 ? 3.099 5.034 -5.636 1.00 75.75 72 TYR A N 1
ATOM 571 C CA . TYR A 1 72 ? 1.826 5.389 -6.248 1.00 75.75 72 TYR A CA 1
ATOM 572 C C . TYR A 1 72 ? 0.994 4.135 -6.524 1.00 75.75 72 TYR A C 1
ATOM 574 O O . TYR A 1 72 ? 1.291 3.362 -7.437 1.00 75.75 72 TYR A O 1
ATOM 582 N N . ALA A 1 73 ? -0.062 3.952 -5.732 1.00 79.38 73 ALA A N 1
ATOM 583 C CA . ALA A 1 73 ? -1.062 2.915 -5.950 1.00 79.38 73 ALA A CA 1
ATOM 584 C C . ALA A 1 73 ? -2.092 3.359 -6.995 1.00 79.38 73 ALA A C 1
ATOM 586 O O . ALA A 1 73 ? -2.421 4.541 -7.100 1.00 79.38 73 ALA A O 1
ATOM 587 N N . PHE A 1 74 ? -2.702 2.400 -7.684 1.00 82.06 74 PHE A N 1
ATOM 588 C CA . PHE A 1 74 ? -3.937 2.641 -8.427 1.00 82.06 74 PHE A CA 1
ATOM 589 C C . PHE A 1 74 ? -5.013 1.622 -8.060 1.00 82.06 74 PHE A C 1
ATOM 591 O O . PHE A 1 74 ? -4.737 0.497 -7.638 1.00 82.06 74 PHE A O 1
ATOM 598 N N . GLN A 1 75 ? -6.263 2.054 -8.195 1.00 82.31 75 GLN A N 1
ATOM 599 C CA . GLN A 1 75 ? -7.442 1.310 -7.767 1.00 82.31 75 GLN A CA 1
ATOM 600 C C . GLN A 1 75 ? -8.172 0.736 -8.975 1.00 82.31 75 GLN A C 1
ATOM 602 O O . GLN A 1 75 ? -8.287 1.380 -10.017 1.00 82.31 75 GLN A O 1
ATOM 607 N N . THR A 1 76 ? -8.692 -0.476 -8.819 1.00 80.94 76 THR A N 1
ATOM 608 C CA . THR A 1 76 ? -9.555 -1.140 -9.798 1.00 80.94 76 THR A CA 1
ATOM 609 C C . THR A 1 76 ? -10.680 -1.867 -9.058 1.00 80.94 76 THR A C 1
ATOM 611 O O . THR A 1 76 ? -10.477 -2.226 -7.899 1.00 80.94 76 THR A O 1
ATOM 614 N N . PRO A 1 77 ? -11.790 -2.230 -9.733 1.00 80.06 77 PRO A N 1
ATOM 615 C CA . PRO A 1 77 ? -12.827 -3.108 -9.169 1.00 80.06 77 PRO A CA 1
ATOM 616 C C . PRO A 1 77 ? -12.316 -4.410 -8.535 1.00 80.06 77 PRO A C 1
ATOM 618 O O . PRO A 1 77 ? -12.996 -5.000 -7.704 1.00 80.06 77 PRO A O 1
ATOM 621 N N . ASN A 1 78 ? -11.123 -4.865 -8.926 1.00 76.88 78 ASN A N 1
ATOM 622 C CA . ASN A 1 78 ? -10.527 -6.111 -8.457 1.00 76.88 78 ASN A CA 1
ATOM 623 C C . ASN A 1 78 ? -9.528 -5.914 -7.307 1.00 76.88 78 ASN A C 1
ATOM 625 O O . ASN A 1 78 ? -8.865 -6.878 -6.923 1.00 76.88 78 ASN A O 1
ATOM 629 N N . GLY A 1 79 ? -9.376 -4.689 -6.801 1.00 77.25 79 GLY A N 1
ATOM 630 C CA . GLY A 1 79 ? -8.466 -4.335 -5.720 1.00 77.25 79 GLY A CA 1
ATOM 631 C C . GLY A 1 79 ? -7.430 -3.291 -6.122 1.00 77.25 79 GLY A C 1
ATOM 632 O O . GLY A 1 79 ? -7.522 -2.642 -7.168 1.00 77.25 79 GLY A O 1
ATOM 633 N N . ILE A 1 80 ? -6.429 -3.154 -5.260 1.00 81.56 80 ILE A N 1
ATOM 634 C CA . ILE A 1 80 ? -5.426 -2.094 -5.332 1.00 81.56 80 ILE A CA 1
ATOM 635 C C . ILE A 1 80 ? -4.102 -2.673 -5.793 1.00 81.56 80 ILE A C 1
ATOM 637 O O . ILE A 1 80 ? -3.687 -3.744 -5.337 1.00 81.56 80 ILE A O 1
ATOM 641 N N . TYR A 1 81 ? -3.459 -1.951 -6.701 1.00 85.25 81 TYR A N 1
ATOM 642 C CA . TYR A 1 81 ? -2.271 -2.399 -7.396 1.00 85.25 81 TYR A CA 1
ATOM 643 C C . TYR A 1 81 ? -1.121 -1.416 -7.224 1.00 85.25 81 TYR A C 1
ATOM 645 O O . TYR A 1 81 ? -1.326 -0.201 -7.218 1.00 85.25 81 TYR A O 1
ATOM 653 N N . PHE A 1 82 ? 0.087 -1.968 -7.135 1.00 83.69 82 PHE A N 1
ATOM 654 C CA . PHE A 1 82 ? 1.330 -1.207 -7.148 1.00 83.69 82 PHE A CA 1
ATOM 655 C C . PHE A 1 82 ? 2.196 -1.602 -8.334 1.00 83.69 82 PHE A C 1
ATOM 657 O O . PHE A 1 82 ? 2.430 -2.803 -8.520 1.00 83.69 82 PHE A O 1
ATOM 664 N N . PRO A 1 83 ? 2.727 -0.621 -9.078 1.00 85.19 83 PRO A N 1
ATOM 665 C CA . PRO A 1 83 ? 3.798 -0.857 -10.029 1.00 85.19 83 PRO A CA 1
ATOM 666 C C . PRO A 1 83 ? 5.028 -1.427 -9.326 1.00 85.19 83 PRO A C 1
ATOM 668 O O . PRO A 1 83 ? 5.477 -0.896 -8.306 1.00 85.19 83 PRO A O 1
ATOM 671 N N . ILE A 1 84 ? 5.565 -2.502 -9.888 1.00 84.62 84 ILE A N 1
ATOM 672 C CA . ILE A 1 84 ? 6.810 -3.124 -9.449 1.00 84.62 84 ILE A CA 1
ATOM 673 C C . ILE A 1 84 ? 7.955 -2.412 -10.175 1.00 84.62 84 ILE A C 1
ATOM 675 O O . ILE A 1 84 ? 8.002 -2.415 -11.404 1.00 84.62 84 ILE A O 1
ATOM 679 N N . VAL A 1 85 ? 8.851 -1.768 -9.424 1.00 79.56 85 VAL A N 1
ATOM 680 C CA . VAL A 1 85 ? 9.906 -0.909 -9.997 1.00 79.56 85 VAL A CA 1
ATOM 681 C C . VAL A 1 85 ? 11.078 -1.740 -10.521 1.00 79.56 85 VAL A C 1
ATOM 683 O O . VAL A 1 85 ? 11.635 -1.416 -11.568 1.00 79.56 85 VAL A O 1
ATOM 686 N N . ASP A 1 86 ? 11.409 -2.849 -9.856 1.00 73.25 86 ASP A N 1
ATOM 687 C CA . ASP A 1 86 ? 12.539 -3.717 -10.218 1.00 73.25 86 ASP A CA 1
ATOM 688 C C . ASP A 1 86 ? 12.330 -4.543 -11.504 1.00 73.25 86 ASP A C 1
ATOM 690 O O . ASP A 1 86 ? 13.267 -5.163 -12.008 1.00 73.25 86 ASP A O 1
ATOM 694 N N . GLN A 1 87 ? 11.116 -4.530 -12.060 1.00 69.12 87 GLN A N 1
ATOM 695 C CA . GLN A 1 87 ? 10.720 -5.305 -13.239 1.00 69.12 87 GLN A CA 1
ATOM 696 C C . GLN A 1 87 ? 10.141 -4.432 -14.360 1.00 69.12 87 GLN A C 1
ATOM 698 O O . GLN A 1 87 ? 9.473 -4.945 -15.255 1.00 69.12 87 GLN A O 1
ATOM 703 N N . LEU A 1 88 ? 10.390 -3.120 -14.347 1.00 69.38 88 LEU A N 1
ATOM 704 C CA . LEU A 1 88 ? 9.982 -2.242 -15.446 1.00 69.38 88 LEU A CA 1
ATOM 705 C C . LEU A 1 88 ? 10.731 -2.623 -16.731 1.00 69.38 88 LEU A C 1
ATOM 707 O O . LEU A 1 88 ? 11.954 -2.517 -16.802 1.00 69.38 88 LEU A O 1
ATOM 711 N N . TRP A 1 89 ? 9.995 -3.104 -17.733 1.00 72.75 89 TRP A N 1
ATOM 712 C CA . TRP A 1 89 ? 10.498 -3.402 -19.078 1.00 72.75 89 TRP A CA 1
ATOM 713 C C . TRP A 1 89 ? 9.900 -2.378 -20.049 1.00 72.75 89 TRP A C 1
ATOM 715 O O . TRP A 1 89 ? 8.827 -1.845 -19.776 1.00 72.75 89 TRP A O 1
ATOM 725 N N . GLU A 1 90 ? 10.568 -2.101 -21.174 1.00 72.25 90 GLU A N 1
ATOM 726 C CA . GLU A 1 90 ? 10.199 -0.997 -22.089 1.00 72.25 90 GLU A CA 1
ATOM 727 C C . GLU A 1 90 ? 8.711 -0.990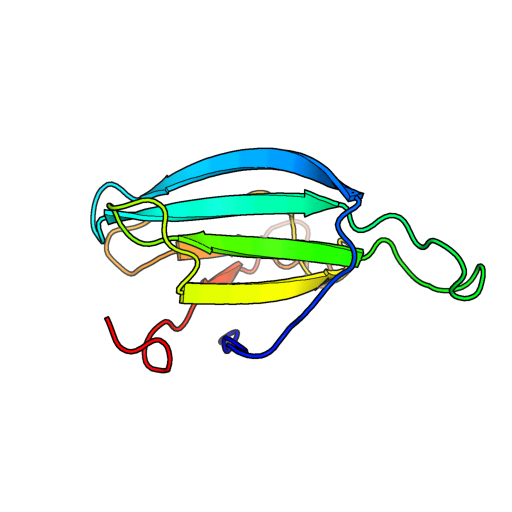 -22.494 1.00 72.25 90 GLU A C 1
ATOM 729 O O . GLU A 1 90 ? 8.113 0.080 -22.580 1.00 72.25 90 GLU A O 1
ATOM 734 N N . ASP A 1 91 ? 8.093 -2.169 -22.626 1.00 81.19 91 ASP A N 1
ATOM 735 C CA . ASP A 1 91 ? 6.698 -2.319 -23.061 1.00 81.19 91 ASP A CA 1
ATOM 736 C C . ASP A 1 91 ? 5.740 -2.833 -21.972 1.00 81.19 91 ASP A C 1
ATOM 738 O O . ASP A 1 91 ? 4.556 -3.061 -22.239 1.00 81.19 91 ASP A O 1
ATOM 742 N N . GLN A 1 92 ? 6.219 -3.075 -20.746 1.00 75.44 92 GLN A N 1
ATOM 743 C CA . GLN A 1 92 ? 5.396 -3.646 -19.677 1.00 75.44 92 GLN A CA 1
ATOM 744 C C . GLN A 1 92 ? 5.692 -3.020 -18.317 1.00 75.44 92 GLN A C 1
ATOM 746 O O . GLN A 1 92 ? 6.822 -3.012 -17.834 1.00 75.44 92 GLN A O 1
ATOM 751 N N . VAL A 1 93 ? 4.619 -2.583 -17.655 1.00 78.88 93 VAL A N 1
ATOM 752 C CA . VAL A 1 93 ? 4.635 -2.175 -16.249 1.00 78.88 93 VAL A CA 1
ATOM 753 C C . VAL A 1 93 ? 4.003 -3.302 -15.432 1.00 78.88 93 VAL A C 1
ATOM 755 O O . VAL A 1 93 ? 2.771 -3.380 -15.357 1.00 78.88 93 VAL A O 1
ATOM 758 N N . PRO A 1 94 ? 4.797 -4.223 -14.859 1.00 85.19 94 PRO A N 1
ATOM 759 C CA . PRO A 1 94 ? 4.256 -5.253 -13.991 1.00 85.19 94 PRO A CA 1
ATOM 760 C C . PRO A 1 94 ? 3.685 -4.625 -12.725 1.00 85.19 94 PRO A C 1
ATOM 762 O O . PRO A 1 94 ? 4.237 -3.682 -12.160 1.00 85.19 94 PRO A O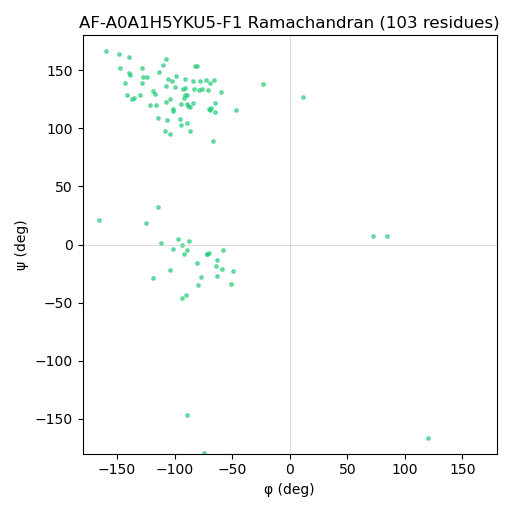 1
ATOM 765 N N . ASN A 1 95 ? 2.564 -5.177 -12.268 1.00 86.69 95 ASN A N 1
ATOM 766 C CA . ASN A 1 95 ? 1.874 -4.706 -11.078 1.00 86.69 95 ASN A CA 1
ATOM 767 C C . ASN A 1 95 ? 1.634 -5.865 -10.112 1.00 86.69 95 ASN A C 1
ATOM 769 O O . ASN A 1 95 ? 1.323 -6.985 -10.526 1.00 86.69 95 ASN A O 1
ATOM 773 N N . THR A 1 96 ? 1.729 -5.589 -8.816 1.00 84.56 96 THR A N 1
ATOM 774 C CA . THR A 1 96 ? 1.311 -6.519 -7.764 1.00 84.56 96 THR A CA 1
ATOM 775 C C . THR A 1 96 ? -0.040 -6.097 -7.210 1.00 84.56 96 THR A C 1
ATOM 777 O O . THR A 1 96 ? -0.292 -4.906 -7.043 1.00 84.56 96 THR A O 1
ATOM 780 N N . ARG A 1 97 ? -0.909 -7.069 -6.920 1.00 85.62 97 ARG A N 1
ATOM 781 C CA . ARG A 1 97 ? -2.179 -6.819 -6.231 1.00 85.62 97 ARG A CA 1
ATOM 782 C C . ARG A 1 97 ? -1.972 -6.951 -4.729 1.00 85.62 97 ARG A C 1
ATOM 784 O O . ARG A 1 97 ? -1.384 -7.936 -4.273 1.00 85.62 97 ARG A O 1
ATOM 791 N N . MET A 1 98 ? -2.514 -6.010 -3.967 1.00 78.00 98 MET A N 1
ATOM 792 C CA . MET A 1 98 ? -2.613 -6.152 -2.519 1.00 78.00 98 MET A CA 1
ATOM 793 C C . MET A 1 98 ? -3.652 -7.203 -2.136 1.00 78.00 98 MET A C 1
ATOM 795 O O . MET A 1 98 ? -4.777 -7.198 -2.639 1.00 78.00 98 MET A O 1
ATOM 799 N N . ASP A 1 99 ? -3.273 -8.092 -1.221 1.00 78.81 99 ASP A N 1
ATOM 800 C CA . ASP A 1 99 ? -4.179 -9.077 -0.646 1.00 78.81 99 ASP A CA 1
ATOM 801 C C . ASP A 1 99 ? -4.537 -8.711 0.791 1.00 78.81 99 ASP A C 1
ATOM 803 O O . ASP A 1 99 ? -3.735 -8.834 1.720 1.00 78.81 99 ASP A O 1
ATOM 807 N N . PHE A 1 100 ? -5.779 -8.259 0.945 1.00 71.75 100 PHE A N 1
ATOM 808 C CA . PHE A 1 100 ? -6.371 -7.879 2.219 1.00 71.75 100 PHE A CA 1
ATOM 809 C C . PHE A 1 100 ? -7.027 -9.063 2.942 1.00 71.75 100 PHE A C 1
ATOM 811 O O . PHE A 1 100 ? -7.564 -8.862 4.018 1.00 71.75 100 PHE A O 1
ATOM 818 N N . SER A 1 101 ? -6.968 -10.299 2.424 1.00 70.56 101 SER A N 1
ATOM 819 C CA . SER A 1 101 ? -7.598 -11.470 3.069 1.00 70.56 101 SER A CA 1
ATOM 820 C C . SER A 1 101 ? -7.088 -11.759 4.486 1.00 70.56 101 SER A C 1
ATOM 822 O O . SER A 1 101 ? -7.764 -12.425 5.265 1.00 70.56 101 SER A O 1
ATOM 824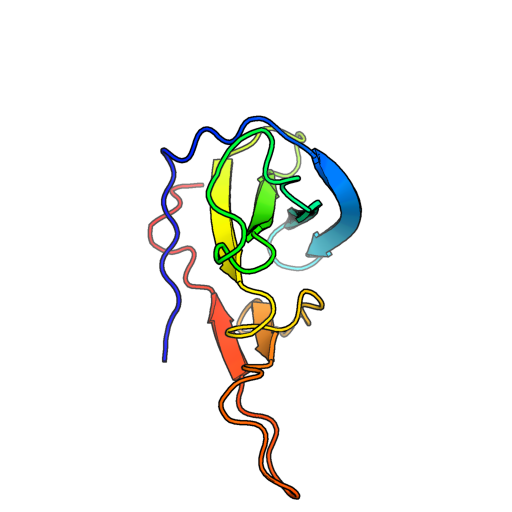 N N . LYS A 1 102 ? -5.894 -11.258 4.828 1.00 63.75 102 LYS A N 1
ATOM 825 C CA . LYS A 1 102 ? -5.302 -11.356 6.171 1.00 63.75 102 LYS A CA 1
ATOM 826 C C . LYS A 1 102 ? -5.618 -10.168 7.079 1.00 63.75 102 LYS A C 1
ATOM 828 O O . LYS A 1 102 ? -5.275 -10.206 8.257 1.00 63.75 102 LYS A O 1
ATOM 833 N N . ILE A 1 103 ? -6.228 -9.121 6.537 1.00 59.47 103 ILE A N 1
ATOM 834 C CA . ILE A 1 103 ? -6.748 -7.995 7.301 1.00 59.47 103 ILE A CA 1
ATOM 835 C C . ILE A 1 103 ? -8.210 -8.329 7.536 1.00 59.47 103 ILE A C 1
ATOM 837 O O . ILE A 1 103 ? -9.016 -8.269 6.615 1.00 59.47 103 ILE A O 1
ATOM 841 N N . ASN A 1 104 ? -8.528 -8.765 8.749 1.00 49.59 104 ASN A N 1
ATOM 842 C CA . ASN A 1 104 ? -9.913 -8.982 9.131 1.00 49.59 104 ASN A CA 1
ATOM 843 C C . ASN A 1 104 ? -10.572 -7.592 9.226 1.00 49.59 104 ASN A C 1
ATOM 845 O O . ASN A 1 104 ? -10.091 -6.797 10.039 1.00 49.59 104 ASN A O 1
ATOM 849 N N . PRO A 1 105 ? -11.565 -7.254 8.384 1.00 48.25 105 PRO A N 1
ATOM 850 C CA . PRO A 1 105 ? -12.378 -6.067 8.614 1.00 48.25 105 PRO A CA 1
ATOM 851 C C . PRO A 1 105 ? -13.184 -6.198 9.912 1.00 48.25 105 PRO A C 1
ATOM 853 O O . PRO A 1 105 ? -13.512 -7.345 10.306 1.00 48.25 105 PRO A O 1
#

Secondary structure (DSSP, 8-state):
-EEEPBTT--PPP--EEEEEE-TTT--EEEEEEE--SSS-TT---EEEEEEE-TTS-EEEEEEEETTTB-S--EEETTEEEEEBSTT-BTTB--EEEEE-TTS--

Solvent-accessible surface area (backbone atoms only — not comparable to full-atom values): 6324 Å² total; per-residue (Å²): 113,73,50,77,72,43,71,82,67,84,74,76,80,44,57,77,77,47,78,47,75,42,87,86,82,45,35,30,40,32,37,32,40,37,60,72,88,84,58,60,102,82,62,67,64,38,31,31,43,37,33,19,44,82,87,65,50,80,68,34,32,41,77,46,40,64,64,54,30,46,92,62,69,50,80,51,101,91,44,43,34,29,41,32,49,77,59,61,45,102,90,43,78,46,62,32,43,58,48,57,87,82,54,80,129

Organism: NCBI:txid1120964

Foldseek 3Di:
DEDEFDAPDDAPFDDWDDWDADPQQQKIWTKTWRDPPPDDPPDATKIKIFIAHNVRHTQTMDIDHCQQWPSDWDADPVAIWTFGNVPDDPPDGDIHGYDCVVRDD

Nearest PDB structures (foldseek):
  7v62-assembly1_A  TM=4.983E-01  e=5.194E-01  Homo sapiens
  8vfq-assembly1_A  TM=6.338E-01  e=1.985E+00  synthetic construct
  8ow1-assembly1_P  TM=6.941E-01  e=8.973E+00  Saccharomyces cerevisiae
  3opz-assembly1_A  TM=5.163E-01  e=9.489E+00  Trypanosoma cruzi

Radius of gyration: 13.93 Å; Cα contacts (8 Å, |Δi|>4): 209; chains: 1; bounding box: 39×24×38 Å

pLDDT: mean 72.05, std 13.69, range [42.31, 89.12]

Mean predicted aligned error: 9.43 Å